Protein AF-A0A7C2XK89-F1 (afdb_monomer)

Secondary structure (DSSP, 8-state):
-HHHHHHHTT-HHHHHHHHHHHHHHHT-TTS-HHHHHHHHHHHHHHTT-SS---TTS-HHHHHHHHHHHHHHHS--

Structure (mmCIF, N/CA/C/O backbone):
data_AF-A0A7C2XK89-F1
#
_entry.id   AF-A0A7C2XK89-F1
#
loop_
_atom_site.group_PDB
_atom_site.id
_atom_site.type_symbol
_atom_site.label_atom_id
_atom_site.label_alt_id
_atom_site.label_comp_id
_atom_site.label_asym_id
_atom_site.label_entity_id
_atom_site.label_seq_id
_atom_site.pdbx_PDB_ins_code
_atom_site.Cartn_x
_atom_site.Cartn_y
_atom_site.Cartn_z
_atom_site.occupancy
_atom_site.B_iso_or_equiv
_atom_site.auth_seq_id
_atom_site.auth_comp_id
_atom_site.auth_asym_id
_atom_site.auth_atom_id
_atom_site.pdbx_PDB_model_num
ATOM 1 N N . MET A 1 1 ? 2.408 8.184 5.741 1.00 64.81 1 MET A N 1
ATOM 2 C CA . MET A 1 1 ? 1.684 6.969 6.194 1.00 64.81 1 MET A CA 1
ATOM 3 C C . MET A 1 1 ? 0.447 7.220 7.077 1.00 64.81 1 MET A C 1
ATOM 5 O O . MET A 1 1 ? -0.361 6.308 7.192 1.00 64.81 1 MET A O 1
ATOM 9 N N . GLY A 1 2 ? 0.203 8.423 7.628 1.00 78.50 2 GLY A N 1
ATOM 10 C CA . GLY A 1 2 ? -0.875 8.633 8.621 1.00 78.50 2 GLY A CA 1
ATOM 11 C C . GLY A 1 2 ? -2.307 8.226 8.212 1.00 78.50 2 GLY A C 1
ATOM 12 O O . GLY A 1 2 ? -3.080 7.779 9.057 1.00 78.50 2 GLY A O 1
ATOM 13 N N . PHE A 1 3 ? -2.672 8.303 6.926 1.00 82.56 3 PHE A N 1
ATOM 14 C CA . PHE A 1 3 ? -3.978 7.819 6.447 1.00 82.56 3 PHE A CA 1
ATOM 15 C C . PHE A 1 3 ? -4.086 6.287 6.418 1.00 82.56 3 PHE A C 1
ATOM 17 O O . PHE A 1 3 ? -5.156 5.751 6.696 1.00 82.56 3 PHE A O 1
ATOM 24 N N . VAL A 1 4 ? -2.986 5.581 6.135 1.00 83.69 4 VAL A N 1
ATOM 25 C CA . VAL A 1 4 ? -2.930 4.109 6.152 1.00 83.69 4 VAL A CA 1
ATOM 26 C C . VAL A 1 4 ? -3.057 3.604 7.591 1.00 83.69 4 VAL A C 1
ATOM 28 O O . VAL A 1 4 ? -3.835 2.696 7.858 1.00 83.69 4 VAL A O 1
ATOM 31 N N . GLU A 1 5 ? -2.383 4.253 8.544 1.00 85.19 5 GLU A N 1
ATOM 32 C CA . GLU A 1 5 ? -2.517 3.950 9.980 1.00 85.19 5 GLU A CA 1
ATOM 33 C C . GLU A 1 5 ? -3.950 4.148 10.468 1.00 85.19 5 GLU A C 1
ATOM 35 O O . GLU A 1 5 ? -4.511 3.284 11.141 1.00 85.19 5 GLU A O 1
ATOM 40 N N . LYS A 1 6 ? -4.571 5.270 10.092 1.00 85.56 6 LYS A N 1
ATOM 41 C CA . LYS A 1 6 ? -5.964 5.561 10.441 1.00 85.56 6 LYS A CA 1
ATOM 42 C C . LYS A 1 6 ? -6.929 4.521 9.862 1.00 85.56 6 LYS A C 1
ATOM 44 O O . LYS A 1 6 ? -7.825 4.066 10.571 1.00 85.56 6 LYS A O 1
ATOM 49 N N . ALA A 1 7 ? -6.722 4.119 8.608 1.00 88.31 7 ALA A N 1
ATOM 50 C CA . ALA A 1 7 ? -7.491 3.056 7.968 1.00 88.31 7 ALA A CA 1
ATOM 51 C C . ALA A 1 7 ? -7.371 1.722 8.722 1.00 88.31 7 ALA A C 1
ATOM 53 O O . ALA A 1 7 ? -8.386 1.102 9.041 1.00 88.31 7 ALA A O 1
ATOM 54 N N . LEU A 1 8 ? -6.148 1.311 9.065 1.00 87.06 8 LEU A N 1
ATOM 55 C CA . LEU A 1 8 ? -5.877 0.058 9.779 1.00 87.06 8 LEU A CA 1
ATOM 56 C C . LEU A 1 8 ? -6.418 0.051 11.217 1.00 87.06 8 LEU A C 1
ATOM 58 O O . LEU A 1 8 ? -6.793 -1.002 11.723 1.00 87.06 8 LEU A O 1
ATOM 62 N N . ARG A 1 9 ? -6.524 1.216 11.868 1.00 87.44 9 ARG A N 1
ATOM 63 C CA . ARG A 1 9 ? -7.072 1.363 13.232 1.00 87.44 9 ARG A CA 1
ATOM 64 C C . ARG A 1 9 ? -8.606 1.363 13.308 1.00 87.44 9 ARG A C 1
ATOM 66 O O . ARG A 1 9 ? -9.154 1.555 14.390 1.00 87.44 9 ARG A O 1
ATOM 73 N N . GLY A 1 10 ? -9.308 1.131 12.196 1.00 85.81 10 GLY A N 1
ATOM 74 C CA . GLY A 1 10 ? -10.757 0.890 12.194 1.00 85.81 10 GLY A CA 1
ATOM 75 C C . GLY A 1 10 ? -11.591 1.841 11.334 1.00 85.81 10 GLY A C 1
ATOM 76 O O . GLY A 1 10 ? -12.811 1.674 11.273 1.00 85.81 10 GLY A O 1
ATOM 77 N N . ASP A 1 11 ? -10.977 2.796 10.629 1.00 92.00 11 ASP A N 1
ATOM 78 C CA . ASP A 1 11 ? -11.676 3.640 9.650 1.00 92.00 11 ASP A CA 1
ATOM 79 C C . ASP A 1 11 ? -11.950 2.844 8.357 1.00 92.00 11 ASP A C 1
ATOM 81 O O . ASP A 1 11 ? -11.205 2.894 7.377 1.00 92.00 11 ASP A O 1
ATOM 85 N N . ARG A 1 12 ? -13.026 2.045 8.377 1.00 89.19 12 ARG A N 1
ATOM 86 C CA . ARG A 1 12 ? -13.412 1.142 7.275 1.00 89.19 12 ARG A CA 1
ATOM 87 C C . ARG A 1 12 ? -13.676 1.855 5.937 1.00 89.19 12 ARG A C 1
ATOM 89 O O . ARG A 1 12 ? -13.256 1.313 4.907 1.00 89.19 12 ARG A O 1
ATOM 96 N N . PRO A 1 13 ? -14.357 3.021 5.893 1.00 93.38 13 PRO A N 1
ATOM 97 C CA . PRO A 1 13 ? -14.504 3.779 4.652 1.00 93.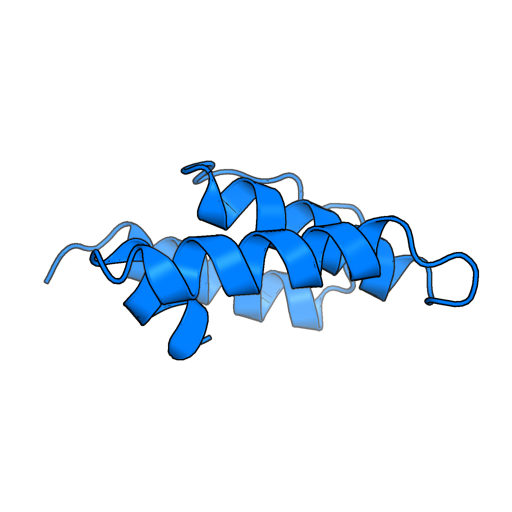38 13 PRO A CA 1
ATOM 98 C C . PRO A 1 13 ? -13.152 4.174 4.056 1.00 93.38 13 PRO A C 1
ATOM 100 O O . PRO A 1 13 ? -12.924 3.952 2.864 1.00 93.38 13 PRO A O 1
ATOM 103 N N . LEU A 1 14 ? -12.237 4.682 4.888 1.00 93.12 14 LEU A N 1
ATOM 104 C CA . LEU A 1 14 ? -10.898 5.069 4.453 1.00 93.12 14 LEU A CA 1
ATOM 105 C C . LEU A 1 14 ? -10.079 3.860 3.989 1.00 93.12 14 LEU A C 1
ATOM 107 O O . LEU A 1 14 ? -9.433 3.933 2.948 1.00 93.12 14 LEU A O 1
ATOM 111 N N . LEU A 1 15 ? -10.164 2.728 4.693 1.00 93.44 15 LEU A N 1
ATOM 112 C CA . LEU A 1 15 ? -9.525 1.473 4.285 1.00 93.44 15 LEU A CA 1
ATOM 113 C C . LEU A 1 15 ? -9.970 1.052 2.885 1.00 93.44 15 LEU A C 1
ATOM 115 O O . LEU A 1 15 ? -9.138 0.773 2.025 1.00 93.44 15 LEU A O 1
ATOM 119 N N . THR A 1 16 ? -11.280 1.065 2.631 1.00 94.00 16 THR A N 1
ATOM 120 C CA . THR A 1 16 ? -11.839 0.681 1.327 1.00 94.00 16 THR A CA 1
ATOM 121 C C . THR A 1 16 ? -11.398 1.637 0.220 1.00 94.00 16 THR A C 1
ATOM 123 O O . THR A 1 16 ? -11.096 1.200 -0.892 1.00 94.00 16 THR A O 1
ATOM 126 N N . GLN A 1 17 ? -11.361 2.940 0.509 1.00 95.44 17 GLN A N 1
ATOM 127 C CA . GLN A 1 17 ? -10.914 3.952 -0.442 1.00 95.44 17 GLN A CA 1
ATOM 128 C C . GLN A 1 17 ? -9.435 3.764 -0.792 1.00 95.44 17 GLN A C 1
ATOM 130 O O . GLN A 1 17 ? -9.105 3.632 -1.968 1.00 95.44 17 GLN A O 1
ATOM 135 N N . LEU A 1 18 ? -8.563 3.683 0.214 1.00 94.81 18 LEU A N 1
ATOM 136 C CA . LEU A 1 18 ? -7.125 3.514 0.011 1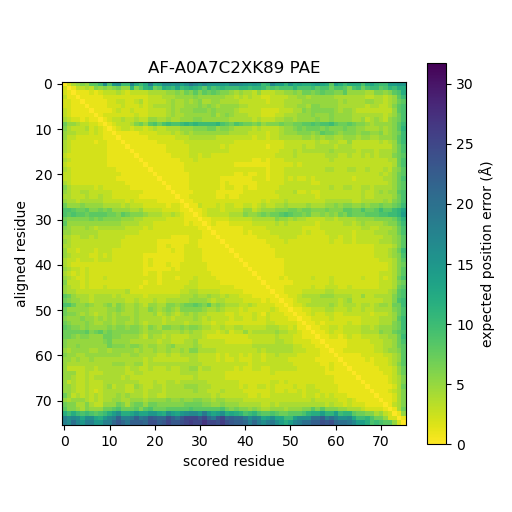.00 94.81 18 LEU A CA 1
ATOM 137 C C . LEU A 1 18 ? -6.800 2.198 -0.694 1.00 94.81 18 LEU A C 1
ATOM 139 O O . LEU A 1 18 ? -5.978 2.185 -1.604 1.00 94.81 18 LEU A O 1
ATOM 143 N N . PHE A 1 19 ? -7.489 1.107 -0.347 1.00 95.00 19 PHE A N 1
ATOM 144 C CA . PHE A 1 19 ? -7.301 -0.177 -1.018 1.00 95.00 19 PHE A CA 1
ATOM 145 C C . PHE A 1 19 ? -7.561 -0.071 -2.523 1.00 95.00 19 PHE A C 1
ATOM 147 O O . PHE A 1 19 ? -6.760 -0.551 -3.323 1.00 95.00 19 PHE A O 1
ATOM 154 N N . ARG A 1 20 ? -8.646 0.602 -2.926 1.00 95.56 20 ARG A N 1
ATOM 155 C CA . ARG A 1 20 ? -8.968 0.809 -4.347 1.00 95.56 20 ARG A CA 1
ATOM 156 C C . ARG A 1 20 ? -7.929 1.671 -5.053 1.00 95.56 20 ARG A C 1
ATOM 158 O O . ARG A 1 20 ? -7.562 1.347 -6.178 1.00 95.56 20 ARG A O 1
ATOM 165 N N . GLU A 1 21 ? -7.448 2.730 -4.412 1.00 95.69 21 GLU A N 1
ATOM 166 C CA . GLU A 1 21 ? -6.420 3.596 -4.996 1.00 95.69 21 GLU A CA 1
ATOM 167 C C . GLU A 1 21 ? -5.085 2.861 -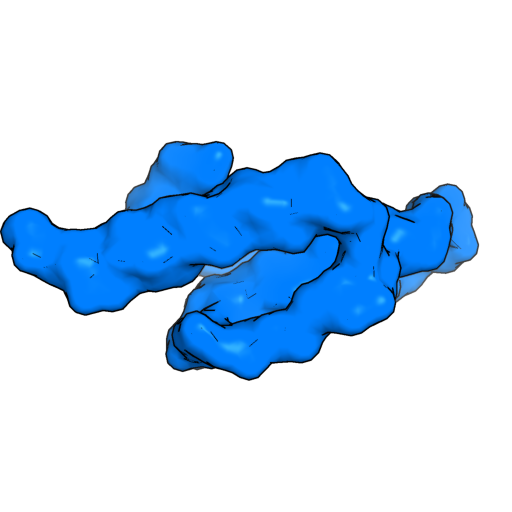5.168 1.00 95.69 21 GLU A C 1
ATOM 169 O O . GLU A 1 21 ? -4.486 2.915 -6.240 1.00 95.69 21 GLU A O 1
ATOM 174 N N . PHE A 1 22 ? -4.654 2.077 -4.179 1.00 95.62 22 PHE A N 1
ATOM 175 C CA . PHE A 1 22 ? -3.422 1.290 -4.288 1.00 95.62 22 PHE A CA 1
ATOM 176 C C . PHE A 1 22 ? -3.540 0.159 -5.312 1.00 95.62 22 PHE A C 1
ATOM 178 O O . PHE A 1 22 ? -2.599 -0.092 -6.061 1.00 95.62 22 PHE A O 1
ATOM 185 N N . GLN A 1 23 ? -4.715 -0.466 -5.428 1.00 96.06 23 GLN A N 1
ATOM 186 C CA . GLN A 1 23 ? -5.002 -1.420 -6.500 1.00 96.06 23 GLN A CA 1
ATOM 187 C C . GLN A 1 23 ? -4.984 -0.758 -7.883 1.00 96.06 23 GLN A C 1
ATOM 189 O O . GLN A 1 23 ? -4.480 -1.355 -8.832 1.00 96.06 23 GLN A O 1
ATOM 194 N N . ARG A 1 24 ? -5.488 0.475 -8.020 1.00 96.06 24 ARG A N 1
ATOM 195 C CA . ARG A 1 24 ? -5.384 1.236 -9.276 1.00 96.06 24 ARG A CA 1
ATOM 196 C C . ARG A 1 24 ? -3.934 1.520 -9.631 1.00 96.06 24 ARG A C 1
ATOM 198 O O . ARG A 1 24 ? -3.560 1.280 -10.772 1.00 96.06 24 ARG A O 1
ATOM 205 N N . LEU A 1 25 ? -3.128 1.966 -8.668 1.00 95.44 25 LEU A N 1
ATOM 206 C CA . LEU A 1 25 ? -1.703 2.226 -8.873 1.00 95.44 25 LEU A CA 1
ATOM 207 C C . LEU A 1 25 ? -0.954 0.956 -9.296 1.00 95.44 25 LEU A C 1
ATOM 209 O O . LEU A 1 25 ? -0.240 0.974 -10.294 1.00 95.44 25 LEU A O 1
ATOM 213 N N . ALA A 1 26 ? -1.192 -0.163 -8.604 1.00 95.06 26 ALA A N 1
ATOM 214 C CA . ALA A 1 26 ? -0.580 -1.460 -8.898 1.00 95.06 26 ALA A CA 1
ATOM 215 C C . ALA A 1 26 ? -0.792 -1.923 -10.349 1.00 95.06 26 ALA A C 1
ATOM 217 O O . ALA A 1 26 ? 0.089 -2.545 -10.942 1.00 95.06 26 ALA A O 1
ATOM 218 N N . HIS A 1 27 ? -1.949 -1.601 -10.930 1.00 95.19 27 HIS A N 1
ATOM 219 C CA . HIS A 1 27 ? -2.326 -2.006 -12.284 1.00 95.19 27 HIS A CA 1
ATOM 220 C C . HIS A 1 27 ? -2.244 -0.862 -13.303 1.00 95.19 27 HIS A C 1
ATOM 222 O O . HIS A 1 27 ? -2.649 -1.042 -14.453 1.00 95.19 27 HIS A O 1
ATOM 228 N N . HIS A 1 28 ? -1.742 0.315 -12.916 1.00 94.12 28 HIS A N 1
ATOM 229 C CA . HIS A 1 28 ? -1.699 1.463 -13.809 1.00 94.12 28 HIS A CA 1
ATOM 230 C C . HIS A 1 28 ? -0.633 1.244 -14.898 1.00 94.12 28 HIS A C 1
ATOM 232 O O . HIS A 1 28 ? 0.554 1.132 -14.585 1.00 94.12 28 HIS A O 1
ATOM 238 N N . PRO A 1 29 ? -1.006 1.195 -16.189 1.00 89.62 29 PRO A N 1
ATOM 239 C CA . PRO A 1 29 ? -0.097 0.760 -17.252 1.00 89.62 29 PRO A CA 1
ATOM 240 C C . PRO A 1 29 ? 1.045 1.745 -17.522 1.00 89.62 29 PRO A C 1
ATOM 242 O O . PRO A 1 29 ? 2.097 1.332 -17.995 1.00 89.62 29 PRO A O 1
ATOM 245 N N . ALA A 1 30 ? 0.849 3.028 -17.209 1.00 94.56 30 ALA A N 1
ATOM 246 C CA . ALA A 1 30 ? 1.863 4.068 -17.380 1.00 94.56 30 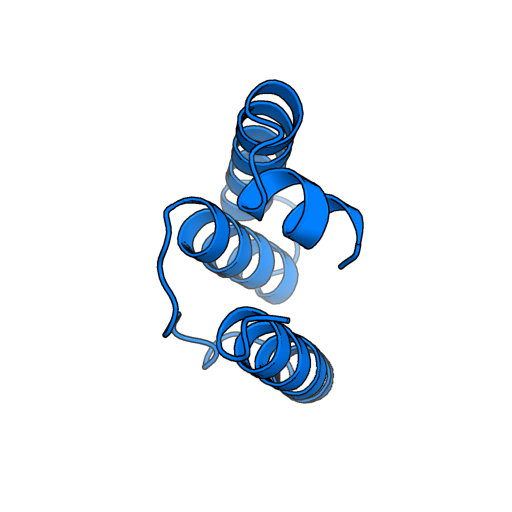ALA A CA 1
ATOM 247 C C . ALA A 1 30 ? 2.623 4.405 -16.085 1.00 94.56 30 ALA A C 1
ATOM 249 O O . ALA A 1 30 ? 3.464 5.297 -16.101 1.00 94.56 30 ALA A O 1
ATOM 250 N N . ALA A 1 31 ? 2.317 3.736 -14.965 1.00 92.56 31 ALA A N 1
ATOM 251 C CA . ALA A 1 31 ? 3.061 3.959 -13.729 1.00 92.56 31 ALA A CA 1
ATOM 252 C C . ALA A 1 31 ? 4.430 3.252 -13.797 1.00 92.56 31 ALA A C 1
ATOM 254 O O . ALA A 1 31 ? 4.508 2.123 -14.306 1.00 92.56 31 ALA A O 1
ATOM 255 N N . PRO A 1 32 ? 5.501 3.878 -13.279 1.00 93.75 32 PRO A N 1
ATOM 256 C CA . PRO A 1 32 ? 6.798 3.239 -13.108 1.00 93.75 32 PRO A CA 1
ATOM 257 C C . PRO A 1 32 ? 6.701 1.883 -12.383 1.00 93.75 32 PRO A C 1
ATOM 259 O O . PRO A 1 32 ? 5.821 1.696 -11.538 1.00 93.75 32 PRO A O 1
ATOM 262 N N . PRO A 1 33 ? 7.600 0.919 -12.670 1.00 92.19 33 PRO A N 1
ATOM 263 C CA . PRO A 1 33 ? 7.592 -0.391 -12.015 1.00 92.19 33 PRO A CA 1
ATOM 264 C C . PRO A 1 33 ? 7.579 -0.313 -10.485 1.00 92.19 33 PRO A C 1
ATOM 266 O O . PRO A 1 33 ? 6.817 -1.040 -9.854 1.00 92.19 33 PRO A O 1
ATOM 269 N N . GLU A 1 34 ? 8.358 0.606 -9.921 1.00 91.94 34 GLU A N 1
ATOM 270 C CA . GLU A 1 34 ? 8.481 0.836 -8.478 1.00 91.94 34 GLU A CA 1
ATOM 271 C C . GLU A 1 34 ? 7.171 1.345 -7.864 1.00 91.94 34 GLU A C 1
ATOM 273 O O . GLU A 1 34 ? 6.726 0.843 -6.836 1.00 91.94 34 GLU A O 1
ATOM 278 N N . GLU A 1 35 ? 6.477 2.268 -8.536 1.00 92.75 35 GLU A N 1
ATOM 279 C CA . GLU A 1 35 ? 5.172 2.764 -8.086 1.00 92.75 35 GLU A CA 1
ATOM 280 C C . GLU A 1 35 ? 4.099 1.670 -8.128 1.00 92.75 35 GLU A C 1
ATOM 282 O O . GLU A 1 35 ? 3.278 1.550 -7.215 1.00 92.75 35 GLU A O 1
ATOM 287 N N . ARG A 1 36 ? 4.121 0.819 -9.161 1.00 95.44 36 ARG A N 1
ATOM 288 C CA . ARG A 1 36 ? 3.218 -0.339 -9.233 1.00 95.44 36 ARG A CA 1
ATOM 289 C C . ARG A 1 36 ? 3.502 -1.326 -8.104 1.00 95.44 36 ARG A C 1
ATOM 291 O O . ARG A 1 36 ? 2.565 -1.782 -7.450 1.00 95.44 36 ARG A O 1
ATOM 298 N N . ALA A 1 37 ? 4.776 -1.625 -7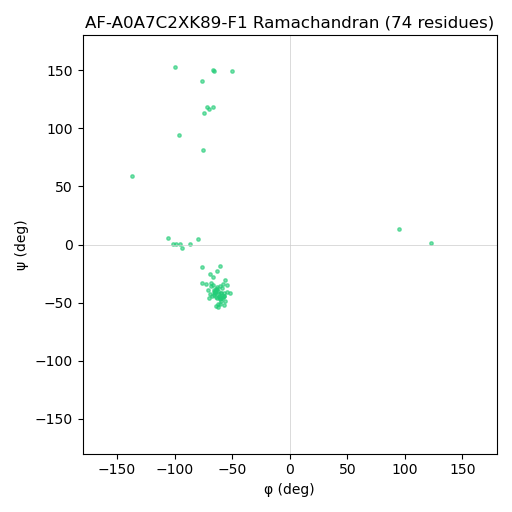.847 1.00 94.44 37 ALA A N 1
ATOM 299 C CA . ALA A 1 37 ? 5.191 -2.475 -6.734 1.00 94.44 37 ALA A CA 1
ATOM 300 C C . ALA A 1 37 ? 4.738 -1.890 -5.387 1.00 94.44 37 ALA A C 1
ATOM 302 O O . ALA A 1 37 ? 4.187 -2.615 -4.556 1.00 94.44 37 ALA A O 1
ATOM 303 N N . LEU A 1 38 ? 4.853 -0.572 -5.208 1.00 94.00 38 LEU A N 1
ATOM 304 C CA . LEU A 1 38 ? 4.376 0.124 -4.016 1.00 94.00 38 LEU A CA 1
ATOM 305 C C . LEU A 1 38 ? 2.859 -0.025 -3.848 1.00 94.00 38 LEU A C 1
ATOM 307 O O . LEU A 1 38 ? 2.388 -0.351 -2.758 1.00 94.00 38 LEU A O 1
ATOM 311 N N . GLY A 1 39 ? 2.087 0.134 -4.926 1.00 95.00 39 GLY A N 1
ATOM 312 C CA . GLY A 1 39 ? 0.643 -0.116 -4.920 1.00 95.00 39 GLY A CA 1
ATOM 313 C C 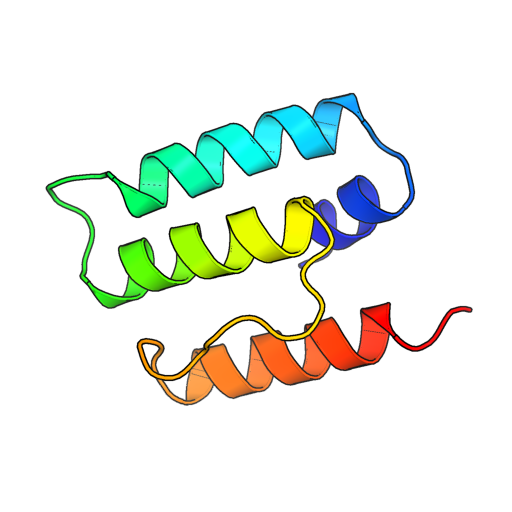. GLY A 1 39 ? 0.289 -1.542 -4.480 1.00 95.00 39 GLY A C 1
ATOM 314 O O . GLY A 1 39 ? -0.623 -1.740 -3.672 1.00 95.00 39 GLY A O 1
ATOM 315 N N . VAL A 1 40 ? 1.044 -2.545 -4.944 1.00 95.19 40 VAL A N 1
ATOM 316 C CA . VAL A 1 40 ? 0.862 -3.945 -4.524 1.00 95.19 40 VAL A CA 1
ATOM 317 C C . VAL A 1 40 ? 1.123 -4.090 -3.027 1.00 95.19 40 VAL A C 1
ATOM 319 O O . VAL A 1 40 ? 0.243 -4.575 -2.310 1.00 95.19 40 VAL A O 1
ATOM 322 N N . VAL A 1 41 ? 2.280 -3.633 -2.545 1.00 95.19 41 VAL A N 1
ATOM 323 C CA . VAL A 1 41 ? 2.682 -3.720 -1.131 1.00 95.19 41 VAL A CA 1
ATOM 324 C C . VAL A 1 41 ? 1.656 -3.047 -0.224 1.00 95.19 41 VAL A C 1
ATOM 326 O O . VAL A 1 41 ? 1.133 -3.681 0.692 1.00 95.19 41 VAL A O 1
ATOM 329 N N . LEU A 1 42 ? 1.292 -1.796 -0.508 1.00 94.00 42 LEU A N 1
ATOM 330 C CA . LEU A 1 42 ? 0.345 -1.043 0.316 1.00 94.00 42 LEU A CA 1
ATOM 331 C C . LEU A 1 42 ? -1.046 -1.689 0.339 1.00 94.00 42 LEU A C 1
ATOM 333 O O . LEU A 1 42 ? -1.701 -1.708 1.383 1.00 94.00 42 LEU A O 1
ATOM 337 N N . SER A 1 43 ? -1.499 -2.265 -0.779 1.00 94.69 43 SER A N 1
ATOM 338 C CA . SER A 1 43 ? -2.778 -2.982 -0.813 1.00 94.69 43 SER A CA 1
ATOM 339 C C . SER A 1 43 ? -2.765 -4.262 0.031 1.00 94.69 43 SER A C 1
ATOM 341 O O . SER A 1 43 ? -3.771 -4.568 0.670 1.00 94.69 43 SER A O 1
ATOM 343 N N . ARG A 1 44 ? -1.631 -4.975 0.101 1.00 93.06 44 ARG A N 1
ATOM 344 C CA . ARG A 1 44 ? -1.454 -6.143 0.980 1.00 93.06 44 ARG A CA 1
ATOM 345 C C . ARG A 1 44 ? -1.454 -5.744 2.451 1.00 93.06 44 ARG A C 1
ATOM 347 O O . ARG A 1 44 ? -2.167 -6.362 3.238 1.00 93.06 44 ARG A O 1
ATOM 354 N N . ILE A 1 45 ? -0.749 -4.667 2.801 1.00 92.31 45 ILE A N 1
ATOM 355 C CA . ILE A 1 45 ? -0.735 -4.130 4.170 1.00 92.31 45 ILE A CA 1
ATOM 356 C C . ILE A 1 45 ? -2.157 -3.800 4.637 1.00 92.31 45 ILE A C 1
ATOM 358 O O . ILE A 1 45 ? -2.552 -4.186 5.735 1.00 92.31 45 ILE A O 1
ATOM 362 N N . LEU A 1 46 ? -2.967 -3.155 3.790 1.00 91.56 46 LEU A N 1
ATOM 363 C CA . LEU A 1 46 ? -4.371 -2.857 4.105 1.00 91.56 46 LEU A CA 1
ATOM 364 C C . LEU A 1 46 ? -5.251 -4.100 4.298 1.00 91.56 46 LEU A C 1
ATOM 366 O O . LEU A 1 46 ? -6.282 -4.007 4.962 1.00 91.56 46 LEU A O 1
ATOM 370 N N . MET A 1 47 ? -4.862 -5.249 3.741 1.00 90.19 47 MET A N 1
ATOM 371 C CA . MET A 1 47 ? -5.536 -6.536 3.953 1.00 90.19 47 MET A CA 1
ATOM 372 C C . MET A 1 47 ? -5.032 -7.290 5.194 1.00 90.19 47 MET A C 1
ATOM 374 O O . MET A 1 47 ? -5.538 -8.373 5.484 1.00 90.19 47 MET A O 1
ATOM 378 N N . GLY A 1 48 ? -4.079 -6.726 5.942 1.00 88.06 48 GLY A N 1
ATOM 379 C CA . GLY A 1 48 ? -3.516 -7.333 7.150 1.00 88.06 48 GLY A CA 1
ATOM 380 C C . GLY A 1 48 ? -2.230 -8.126 6.920 1.00 88.06 48 GLY A C 1
ATOM 381 O O . GLY A 1 48 ? -1.811 -8.868 7.805 1.00 88.06 48 GLY A O 1
ATOM 382 N N . ASP A 1 49 ? -1.590 -7.992 5.755 1.00 89.88 49 ASP A N 1
ATOM 383 C CA . ASP A 1 49 ? -0.253 -8.548 5.550 1.00 89.88 49 ASP A CA 1
ATOM 384 C C . ASP A 1 49 ? 0.793 -7.699 6.286 1.00 89.88 49 ASP A C 1
ATOM 386 O O . ASP A 1 49 ? 1.047 -6.542 5.946 1.00 89.88 49 ASP A O 1
ATOM 390 N N . HIS A 1 50 ? 1.405 -8.283 7.313 1.00 83.94 50 HIS A N 1
ATOM 391 C CA . HIS A 1 50 ? 2.435 -7.630 8.117 1.00 83.94 50 HIS A CA 1
ATOM 392 C C . HIS A 1 50 ? 3.860 -7.927 7.634 1.00 83.94 50 HIS A C 1
ATOM 394 O O . HIS A 1 50 ? 4.806 -7.413 8.236 1.00 83.94 50 HIS A O 1
ATOM 400 N N . GLN A 1 51 ? 4.038 -8.765 6.608 1.00 88.00 51 GLN A N 1
ATOM 401 C CA . GLN A 1 51 ? 5.335 -9.118 6.019 1.00 88.00 51 GLN A CA 1
ATOM 402 C C . GLN A 1 51 ? 5.254 -9.123 4.480 1.00 88.00 51 GLN A C 1
ATOM 404 O O . GLN A 1 51 ? 5.517 -10.151 3.852 1.00 88.00 51 GLN A O 1
ATOM 409 N N . PRO A 1 52 ? 4.886 -7.991 3.852 1.00 90.31 52 PRO A N 1
ATOM 410 C CA . PRO A 1 52 ? 4.855 -7.908 2.400 1.00 90.31 52 PRO A CA 1
ATOM 411 C C . PRO A 1 52 ? 6.267 -8.033 1.811 1.00 90.31 52 PRO A C 1
ATOM 413 O O . PRO A 1 52 ? 7.248 -7.596 2.407 1.00 90.31 52 PRO A O 1
ATOM 416 N N . ASP A 1 53 ? 6.359 -8.591 0.606 1.00 90.25 53 ASP A N 1
ATOM 417 C CA . ASP A 1 53 ? 7.605 -8.626 -0.162 1.00 90.25 53 ASP A CA 1
ATOM 418 C C . ASP A 1 53 ? 7.975 -7.216 -0.648 1.00 90.25 53 ASP A C 1
ATOM 420 O O . ASP A 1 53 ? 7.234 -6.608 -1.424 1.00 90.25 53 ASP A O 1
ATOM 424 N N . LEU A 1 54 ? 9.116 -6.708 -0.177 1.00 92.44 54 LEU A N 1
ATOM 425 C CA . LEU A 1 54 ? 9.637 -5.376 -0.495 1.00 92.44 54 LEU A CA 1
ATOM 426 C C . LEU A 1 54 ? 10.761 -5.406 -1.543 1.00 92.44 54 LEU A C 1
ATOM 428 O O . LEU A 1 54 ? 11.272 -4.354 -1.910 1.00 92.44 54 LEU A O 1
ATOM 432 N N . SER A 1 55 ? 11.140 -6.583 -2.056 1.00 90.38 55 SER A N 1
ATOM 433 C CA . SER A 1 55 ? 12.307 -6.763 -2.941 1.00 90.38 55 SER A CA 1
ATOM 434 C C . SER A 1 55 ? 12.254 -5.972 -4.254 1.00 90.38 55 SER A C 1
ATOM 436 O O . SER A 1 55 ? 13.276 -5.798 -4.913 1.00 90.38 55 SER A O 1
ATOM 438 N N . GLN A 1 56 ? 11.063 -5.516 -4.646 1.00 90.38 56 GLN A N 1
ATOM 439 C CA . GLN A 1 56 ? 10.808 -4.758 -5.874 1.00 90.38 56 GLN A CA 1
ATOM 440 C C . GLN A 1 56 ? 10.812 -3.235 -5.663 1.00 90.38 56 GLN A C 1
ATOM 442 O O . GLN A 1 56 ? 10.538 -2.495 -6.608 1.00 90.38 56 GLN A O 1
ATOM 447 N N . LEU A 1 57 ? 11.055 -2.767 -4.437 1.00 92.44 57 LEU A N 1
ATOM 448 C CA . LEU A 1 57 ? 11.060 -1.348 -4.093 1.00 92.44 57 LEU A CA 1
ATOM 449 C C . LEU A 1 57 ? 12.486 -0.793 -4.021 1.00 92.44 57 LEU A C 1
ATOM 451 O O . LEU A 1 57 ? 13.424 -1.531 -3.710 1.00 92.44 57 LEU A O 1
ATOM 455 N N . PRO A 1 58 ? 12.666 0.511 -4.278 1.00 91.31 58 PRO A N 1
ATOM 456 C CA . PRO A 1 58 ? 13.948 1.162 -4.069 1.00 91.31 58 PRO A CA 1
ATOM 457 C C . PRO A 1 58 ? 14.295 1.205 -2.566 1.00 91.31 58 PRO A C 1
ATOM 459 O O . PRO A 1 58 ? 13.388 1.288 -1.732 1.00 91.31 58 PRO A O 1
ATOM 462 N N . PRO A 1 59 ? 15.592 1.188 -2.197 1.00 89.25 59 PRO A N 1
ATOM 463 C CA . PRO A 1 59 ? 16.036 1.084 -0.802 1.00 89.25 59 PRO A CA 1
ATOM 464 C C . PRO A 1 59 ? 15.435 2.144 0.129 1.00 89.25 59 PRO A C 1
ATOM 466 O O . PRO A 1 59 ? 14.996 1.825 1.227 1.00 89.25 59 PRO A O 1
ATOM 469 N N . GLU A 1 60 ? 15.335 3.384 -0.345 1.00 88.75 60 GLU A N 1
ATOM 470 C CA . GLU A 1 60 ? 14.723 4.500 0.386 1.00 88.75 60 GLU A CA 1
ATOM 471 C C . GLU A 1 60 ? 13.253 4.249 0.763 1.00 88.75 60 GLU A C 1
ATOM 473 O O . GLU A 1 60 ? 12.822 4.580 1.866 1.00 88.75 60 GLU A O 1
ATOM 478 N N . MET A 1 61 ? 12.479 3.597 -0.111 1.00 89.56 61 MET A N 1
ATOM 479 C CA . MET A 1 61 ? 11.091 3.232 0.187 1.00 89.56 61 MET A CA 1
ATOM 480 C C . MET A 1 61 ? 11.001 2.031 1.126 1.00 89.56 61 MET A C 1
ATOM 482 O O . MET A 1 61 ? 10.062 1.951 1.920 1.00 89.56 61 MET A O 1
ATOM 486 N N . ILE A 1 62 ? 11.952 1.095 1.027 1.00 92.44 62 ILE A N 1
ATOM 487 C CA . ILE A 1 62 ? 12.031 -0.066 1.919 1.00 92.44 62 ILE A CA 1
ATOM 488 C C . ILE A 1 62 ? 12.198 0.416 3.359 1.00 92.44 62 ILE A C 1
ATOM 490 O O . ILE A 1 62 ? 11.389 0.041 4.205 1.00 92.44 62 ILE A O 1
ATOM 494 N N . GLU A 1 63 ? 13.163 1.302 3.620 1.00 90.62 63 GLU A N 1
ATOM 495 C CA . GLU A 1 63 ? 13.427 1.831 4.965 1.00 90.62 63 GLU A CA 1
ATOM 496 C C . GLU A 1 63 ? 12.183 2.502 5.576 1.00 90.62 63 GLU A C 1
ATOM 498 O O . GLU A 1 63 ? 11.818 2.241 6.727 1.00 90.62 63 GLU A O 1
ATOM 503 N N . GLU A 1 64 ? 11.468 3.325 4.799 1.00 89.75 64 GLU A N 1
ATOM 504 C CA . GLU A 1 64 ? 10.237 3.969 5.270 1.00 89.75 64 GLU A CA 1
ATOM 505 C C . GLU A 1 64 ? 9.111 2.969 5.573 1.00 89.75 64 GLU A C 1
ATOM 507 O O . GLU A 1 64 ? 8.370 3.136 6.553 1.00 89.75 64 GLU A O 1
ATOM 512 N N . LEU A 1 65 ? 8.957 1.938 4.735 1.00 90.69 65 LEU A N 1
ATOM 513 C CA . LEU A 1 65 ? 7.943 0.896 4.900 1.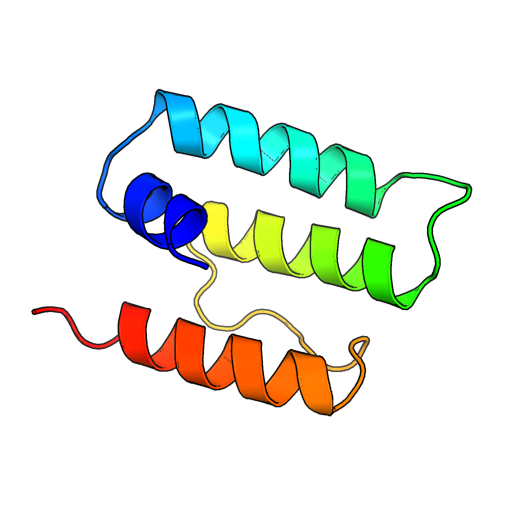00 90.69 65 LEU A CA 1
ATOM 514 C C . LEU A 1 65 ? 8.253 -0.027 6.073 1.00 90.69 65 LEU A C 1
ATOM 516 O O . LEU A 1 65 ? 7.333 -0.376 6.810 1.00 90.69 65 LEU A O 1
ATOM 520 N N . GLU A 1 66 ? 9.513 -0.388 6.286 1.00 91.25 66 GLU A N 1
ATOM 521 C CA . GLU A 1 66 ? 9.940 -1.182 7.437 1.00 91.25 66 GLU A CA 1
ATOM 522 C C . GLU A 1 66 ? 9.664 -0.434 8.739 1.00 91.25 66 GLU A C 1
ATOM 524 O O . GLU A 1 66 ? 8.942 -0.951 9.595 1.00 91.25 66 GLU A O 1
ATOM 529 N N . ALA A 1 67 ? 10.096 0.827 8.841 1.00 89.75 67 ALA A N 1
ATOM 530 C CA . ALA A 1 67 ? 9.812 1.666 10.004 1.00 89.75 67 ALA A CA 1
ATOM 531 C C . ALA A 1 67 ? 8.300 1.824 10.247 1.00 89.75 67 ALA A C 1
ATOM 533 O O . ALA A 1 67 ? 7.833 1.922 11.384 1.00 89.75 67 ALA A O 1
ATOM 534 N N . PHE A 1 68 ? 7.501 1.861 9.181 1.00 88.94 68 PHE A N 1
ATOM 535 C CA . PHE A 1 68 ? 6.046 1.894 9.273 1.00 88.94 68 PHE A CA 1
ATOM 536 C C . PHE A 1 68 ? 5.446 0.568 9.765 1.00 88.94 68 PHE A C 1
ATOM 538 O O . PHE A 1 68 ? 4.602 0.583 10.665 1.00 88.94 68 PHE A O 1
ATOM 545 N N . LEU A 1 69 ? 5.884 -0.569 9.226 1.00 89.25 69 LEU A N 1
ATOM 546 C CA . LEU A 1 69 ? 5.439 -1.900 9.642 1.00 89.25 69 LEU A CA 1
ATOM 547 C C . LEU A 1 69 ? 5.813 -2.189 11.100 1.00 89.25 69 LEU A C 1
ATOM 549 O O . LEU A 1 69 ? 5.009 -2.766 11.831 1.00 89.25 69 LEU A O 1
ATOM 553 N N . GLU A 1 70 ? 6.989 -1.754 11.551 1.00 89.56 70 GLU A N 1
ATOM 554 C CA . GLU A 1 70 ? 7.394 -1.848 12.956 1.00 89.56 70 GLU A CA 1
ATOM 555 C C . GLU A 1 70 ? 6.453 -1.068 13.877 1.00 89.56 70 GLU A C 1
ATOM 557 O O . GLU A 1 70 ? 5.981 -1.619 14.874 1.00 89.56 70 GLU A O 1
ATOM 562 N N . ARG A 1 71 ? 6.090 0.171 13.513 1.00 85.81 71 ARG A N 1
ATOM 563 C CA . ARG A 1 71 ? 5.104 0.964 14.271 1.00 85.81 71 ARG A CA 1
ATOM 564 C C . ARG A 1 71 ? 3.730 0.301 14.330 1.00 85.81 71 ARG A C 1
ATOM 566 O O . ARG A 1 71 ? 3.062 0.397 15.352 1.00 85.81 71 ARG A O 1
ATOM 573 N N . LEU A 1 72 ? 3.301 -0.383 13.267 1.00 81.94 72 LEU A N 1
ATOM 574 C CA . LEU A 1 72 ? 2.039 -1.134 13.276 1.00 81.94 72 LEU A CA 1
ATOM 575 C C . LEU A 1 72 ? 2.078 -2.355 14.205 1.00 81.94 72 LEU A C 1
ATOM 577 O O . LEU A 1 72 ? 1.051 -2.714 14.777 1.00 81.94 72 LEU A O 1
ATOM 581 N N . ARG A 1 73 ? 3.241 -3.004 14.347 1.00 81.06 73 ARG A N 1
ATOM 582 C CA . ARG A 1 73 ? 3.430 -4.175 15.222 1.00 81.06 73 ARG A CA 1
ATOM 583 C C . ARG A 1 73 ? 3.514 -3.813 16.702 1.00 81.06 73 ARG A C 1
ATOM 585 O O . ARG A 1 73 ? 3.328 -4.696 17.534 1.00 81.06 73 ARG A O 1
ATOM 592 N N . GLN A 1 74 ? 3.803 -2.558 17.033 1.00 69.44 74 GLN A N 1
ATOM 593 C CA . GLN A 1 74 ? 3.811 -2.063 18.405 1.00 69.44 74 GLN A CA 1
ATOM 594 C C . GLN A 1 74 ? 2.460 -1.403 18.724 1.00 69.44 74 GLN A C 1
ATOM 596 O O . GLN A 1 74 ? 2.268 -0.226 18.415 1.00 69.44 74 GLN A O 1
ATOM 601 N N . PRO A 1 75 ? 1.492 -2.128 19.320 1.00 53.72 75 PRO A N 1
ATOM 602 C CA . PRO A 1 75 ? 0.267 -1.498 19.783 1.00 53.72 75 PRO A CA 1
ATOM 603 C C . PRO A 1 75 ? 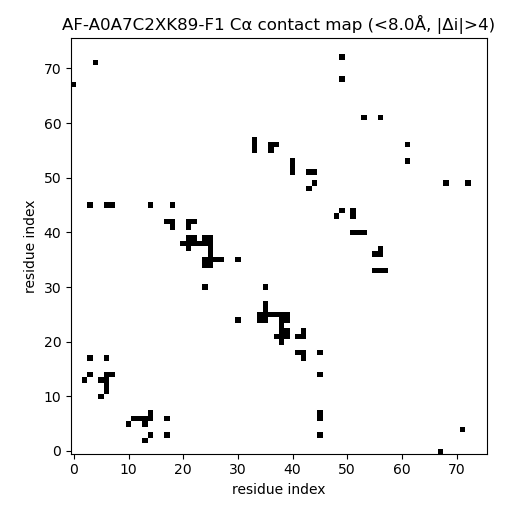0.617 -0.553 20.941 1.00 53.72 75 PRO A C 1
ATOM 605 O O . PRO A 1 75 ? 1.151 -0.987 21.961 1.00 53.72 75 PRO A O 1
ATOM 608 N N . HIS A 1 76 ? 0.355 0.743 20.762 1.00 48.72 76 HIS A N 1
ATOM 609 C CA . HIS A 1 76 ? 0.164 1.668 21.881 1.00 48.72 76 HIS A CA 1
ATOM 610 C C . HIS A 1 76 ? -1.223 1.461 22.481 1.00 48.72 76 HIS A C 1
ATOM 612 O O . HIS A 1 76 ? -2.188 1.388 21.683 1.00 48.72 76 HIS A O 1
#

Solvent-accessible surface area (backbone atoms only — not comparable to full-atom values): 4329 Å² total; per-residue (Å²): 110,73,69,60,54,47,19,75,76,65,39,57,72,55,36,56,51,52,37,53,52,22,50,48,39,38,66,37,88,87,50,54,72,46,55,16,42,48,13,47,38,55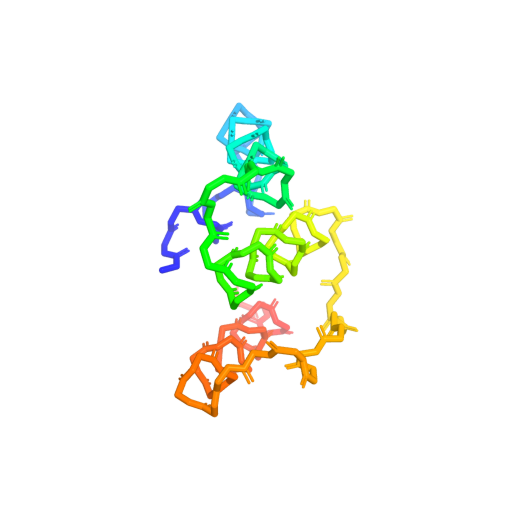,32,40,41,74,73,68,45,85,78,65,81,54,88,67,46,56,68,75,57,40,56,56,48,50,59,48,50,53,54,68,72,53,83,127

Radius of gyration: 12.08 Å; Cα contacts (8 Å, |Δi|>4): 62; chains: 1; bounding box: 30×18×39 Å

Mean predicted aligned error: 3.9 Å

pLDDT: mean 89.32, std 8.3, range [48.72, 96.06]

Sequence (76 aa):
MGFVEKALRGDRPLLTQLFREFQRLAHHPAAPPEERALGVVLSRILMGDHQPDLSQLPPEMIEELEAFLERLRQPH

Foldseek 3Di:
DVLLVVLQVPPVVSLVVLLVVLCCQLPPPPHDQQSNLVSVQSNCVSVVDLDDDCVSHDPVVVVVVVVVSVVVVDDD